Protein AF-A0AAW0BUX7-F1 (afdb_monomer_lite)

Radius of gyration: 17.52 Å; chains: 1; bounding box: 44×31×50 Å

pLDDT: mean 74.39, std 17.59, range [31.62, 94.69]

Secondary structure (DSSP, 8-state):
--------SGGGGGHHHHHHTT----STT--EEEEEEEEE---SEEEESS--TT--SPPTT-SEEEEPSSSS-SS-EEEE--GGGEEEEEEEEEE-----S---HHHHHHHHHS-PPPP-

Foldseek 3Di:
DDAADADDDPVCVVVVVVQCVPDDDPDPPPQKDKDWYWHFDQDAEDEDADDDPPDQAGDPPGQKYWHDDDHHDPDIGIGGNDPVRTGTDDMDMDGPDPDPDDDDVVNVVCCVVDVDPDDD

Structure (mmCIF, N/CA/C/O backbone):
data_AF-A0AAW0BUX7-F1
#
_entry.id   AF-A0AAW0BUX7-F1
#
loop_
_atom_site.group_PDB
_atom_site.id
_atom_site.type_symbol
_atom_site.label_atom_id
_atom_site.label_alt_id
_atom_site.label_comp_id
_atom_site.label_asym_id
_atom_site.label_entity_id
_atom_site.label_seq_id
_atom_site.pdbx_PDB_ins_code
_atom_site.Cartn_x
_atom_site.Cartn_y
_atom_site.Cartn_z
_atom_site.occupancy
_atom_site.B_iso_or_equiv
_atom_site.auth_seq_id
_atom_site.auth_comp_id
_atom_site.auth_asym_id
_atom_site.auth_atom_id
_atom_site.pdbx_PDB_model_num
ATOM 1 N N . MET A 1 1 ? 0.597 8.055 0.375 1.00 31.62 1 MET A N 1
ATOM 2 C CA . MET A 1 1 ? -0.251 6.862 0.216 1.00 31.62 1 MET A CA 1
ATOM 3 C C . MET A 1 1 ? 0.665 5.759 -0.274 1.00 31.62 1 MET A C 1
ATOM 5 O O . MET A 1 1 ? 1.240 5.906 -1.343 1.00 31.62 1 MET A O 1
ATOM 9 N N . LEU A 1 2 ? 0.975 4.794 0.589 1.00 35.91 2 LEU A N 1
ATOM 10 C CA . LEU A 1 2 ? 1.867 3.678 0.274 1.00 35.91 2 LEU A CA 1
ATOM 11 C C . LEU A 1 2 ? 0.983 2.539 -0.228 1.00 35.91 2 LEU A C 1
ATOM 13 O O . LEU A 1 2 ? 0.124 2.080 0.520 1.00 35.91 2 LEU A O 1
ATOM 17 N N . PHE A 1 3 ? 1.176 2.131 -1.482 1.00 38.94 3 PHE A N 1
ATOM 18 C CA . PHE A 1 3 ? 0.561 0.921 -2.018 1.00 38.94 3 PHE A CA 1
ATOM 19 C C . PHE A 1 3 ? 1.215 -0.290 -1.376 1.00 38.94 3 PHE A C 1
ATOM 21 O O . PHE A 1 3 ? 2.438 -0.448 -1.351 1.00 38.94 3 PHE A O 1
ATOM 28 N N . VAL A 1 4 ? 0.368 -1.101 -0.775 1.00 43.00 4 VAL A N 1
ATOM 29 C CA . VAL A 1 4 ? 0.726 -2.167 0.138 1.00 43.00 4 VAL A CA 1
ATOM 30 C C . VAL A 1 4 ? -0.129 -3.338 -0.341 1.00 43.00 4 VAL A C 1
ATOM 32 O O . VAL A 1 4 ? -1.236 -3.554 0.134 1.00 43.00 4 VAL A O 1
ATOM 35 N N . THR A 1 5 ? 0.338 -3.998 -1.405 1.00 47.00 5 THR A N 1
ATOM 36 C CA . THR A 1 5 ? -0.313 -5.185 -1.971 1.00 47.00 5 THR A CA 1
ATOM 37 C C . THR A 1 5 ? 0.062 -6.407 -1.140 1.00 47.00 5 THR A C 1
ATOM 39 O O . THR A 1 5 ? 1.206 -6.541 -0.720 1.00 47.00 5 THR A O 1
ATOM 42 N N . GLU A 1 6 ? -0.897 -7.282 -0.860 1.00 41.06 6 GLU A N 1
ATOM 43 C CA . GLU A 1 6 ? -0.678 -8.565 -0.194 1.00 41.06 6 GLU A CA 1
ATOM 44 C C . GLU A 1 6 ? -0.665 -9.637 -1.292 1.00 41.06 6 GLU A C 1
ATOM 46 O O . GLU A 1 6 ? -1.660 -9.814 -1.976 1.00 41.06 6 GLU A O 1
ATOM 51 N N . LEU A 1 7 ? 0.478 -10.286 -1.541 1.00 42.12 7 LEU A N 1
ATOM 52 C CA . LEU A 1 7 ? 0.586 -11.318 -2.582 1.00 42.12 7 LEU A CA 1
ATOM 53 C C . LEU A 1 7 ? 0.158 -12.678 -2.018 1.00 42.12 7 LEU A C 1
ATOM 55 O O . LEU A 1 7 ? 0.980 -13.355 -1.394 1.00 42.12 7 LEU A O 1
ATOM 59 N N . GLU A 1 8 ? -1.083 -13.095 -2.273 1.00 42.50 8 GLU A N 1
ATOM 60 C CA . GLU A 1 8 ? -1.552 -14.453 -1.952 1.00 42.50 8 GLU A CA 1
ATOM 61 C C . GLU A 1 8 ? -2.048 -15.253 -3.175 1.00 42.50 8 GLU A C 1
ATOM 63 O O . GLU A 1 8 ? -2.059 -16.485 -3.102 1.00 42.50 8 GLU A O 1
ATOM 68 N N . SER A 1 9 ? -2.397 -14.652 -4.330 1.00 35.53 9 SER A N 1
ATOM 69 C CA . SER A 1 9 ? -2.802 -15.453 -5.507 1.00 35.53 9 SER A CA 1
ATOM 70 C C . SER A 1 9 ? -2.811 -14.718 -6.863 1.00 35.53 9 SER A C 1
ATOM 72 O O . SER A 1 9 ? -2.558 -13.528 -6.969 1.00 35.53 9 SER A O 1
ATOM 74 N N . VAL A 1 10 ? -3.161 -15.443 -7.937 1.00 36.00 10 VAL A N 1
ATOM 75 C CA . VAL A 1 10 ? -3.254 -14.983 -9.345 1.00 36.00 10 VAL A CA 1
ATOM 76 C C . VAL A 1 10 ? -4.169 -13.752 -9.547 1.00 36.00 10 VAL A C 1
ATOM 78 O O . VAL A 1 10 ? -4.088 -13.097 -10.583 1.00 36.00 10 VAL A O 1
ATOM 81 N N . ALA A 1 11 ? -4.998 -13.395 -8.560 1.00 40.19 11 ALA A N 1
ATOM 82 C CA . ALA A 1 11 ? -5.781 -12.156 -8.545 1.00 40.19 11 ALA A CA 1
ATOM 83 C C . ALA A 1 11 ? -4.917 -10.872 -8.458 1.00 40.19 11 ALA A C 1
ATOM 85 O O . ALA A 1 11 ? -5.349 -9.815 -8.912 1.00 40.19 11 ALA A O 1
ATOM 86 N N . ASP A 1 12 ? -3.675 -10.966 -7.970 1.00 51.72 12 ASP A N 1
ATOM 87 C CA . ASP A 1 12 ? -2.796 -9.816 -7.699 1.00 51.72 12 ASP A CA 1
ATOM 88 C C . ASP A 1 12 ? -2.162 -9.187 -8.953 1.00 51.72 12 ASP A C 1
ATOM 90 O O . ASP A 1 12 ? -1.554 -8.118 -8.890 1.00 51.72 12 ASP A O 1
ATOM 94 N N . MET A 1 13 ? -2.319 -9.810 -10.127 1.00 49.25 13 MET A N 1
ATOM 95 C CA . MET A 1 13 ? -1.822 -9.241 -11.386 1.00 49.25 13 MET A CA 1
ATOM 96 C C . MET A 1 13 ? -2.637 -8.009 -11.832 1.00 49.25 13 MET A C 1
ATOM 98 O O . MET A 1 13 ? -2.126 -7.176 -12.579 1.00 49.25 13 MET A O 1
ATOM 102 N N . GLN A 1 14 ? -3.870 -7.858 -11.330 1.00 56.34 14 GLN A N 1
ATOM 103 C CA . GLN A 1 14 ? -4.733 -6.693 -11.568 1.00 56.34 14 GLN A CA 1
ATOM 104 C C . GLN A 1 14 ? -4.264 -5.439 -10.799 1.00 56.34 14 GLN A C 1
ATOM 106 O O . GLN A 1 14 ? -4.500 -4.324 -11.253 1.00 56.34 14 GLN A O 1
ATOM 111 N N . ALA A 1 15 ? -3.537 -5.604 -9.686 1.00 64.81 15 ALA A N 1
ATOM 112 C CA . ALA A 1 15 ? -3.128 -4.494 -8.818 1.00 64.81 15 ALA A CA 1
ATOM 113 C C . ALA A 1 15 ? -1.983 -3.641 -9.397 1.00 64.81 15 ALA A C 1
ATOM 115 O O . ALA A 1 15 ? -1.774 -2.505 -8.975 1.00 64.81 15 ALA A O 1
ATOM 116 N N . ILE A 1 16 ? -1.216 -4.171 -10.359 1.00 70.94 16 ILE A N 1
ATOM 117 C CA . ILE A 1 16 ? -0.088 -3.444 -10.963 1.00 70.94 16 ILE A CA 1
ATOM 118 C C . ILE A 1 16 ? -0.579 -2.265 -11.824 1.00 70.94 16 ILE A C 1
ATOM 120 O O . ILE A 1 16 ? -0.080 -1.166 -11.601 1.00 70.94 16 ILE A O 1
ATOM 124 N N . PRO A 1 17 ? -1.553 -2.428 -12.745 1.00 74.94 17 PRO A N 1
ATOM 125 C CA . PRO A 1 17 ? -2.189 -1.299 -13.433 1.00 74.94 17 PRO A CA 1
ATOM 126 C C . PRO A 1 17 ? -2.768 -0.238 -12.488 1.00 74.94 17 PRO A C 1
ATOM 128 O O . PRO A 1 17 ? -2.611 0.951 -12.736 1.00 74.94 17 PRO A O 1
ATOM 131 N N . GLU A 1 18 ? -3.392 -0.656 -11.384 1.00 77.81 18 GLU A N 1
ATOM 132 C CA . GLU A 1 18 ? -3.972 0.266 -10.396 1.00 77.81 18 GLU A CA 1
ATOM 133 C C . GLU A 1 18 ? -2.880 1.070 -9.676 1.00 77.81 18 GLU A C 1
ATOM 135 O O . GLU A 1 18 ? -2.989 2.283 -9.529 1.00 77.81 18 GLU A O 1
ATOM 140 N N . ALA A 1 19 ? -1.782 0.421 -9.275 1.00 76.69 19 ALA A N 1
ATOM 141 C CA . ALA A 1 19 ? -0.628 1.097 -8.683 1.00 76.69 19 ALA A CA 1
ATOM 142 C C . ALA A 1 19 ? 0.116 1.997 -9.692 1.00 76.69 19 ALA A C 1
ATOM 144 O O . ALA A 1 19 ? 0.714 3.005 -9.306 1.00 76.69 19 ALA A O 1
ATOM 145 N N . ASP A 1 20 ? 0.086 1.643 -10.977 1.00 79.19 20 ASP A N 1
ATOM 146 C CA . ASP A 1 20 ? 0.708 2.387 -12.073 1.00 79.19 20 ASP A CA 1
ATOM 147 C C . ASP A 1 20 ? -0.001 3.721 -12.360 1.00 79.19 20 ASP A C 1
ATOM 149 O O . ASP A 1 20 ? 0.673 4.685 -12.722 1.00 79.19 20 ASP A O 1
ATOM 153 N N . ASP A 1 21 ? -1.308 3.844 -12.086 1.00 80.12 21 ASP A N 1
ATOM 154 C CA . ASP A 1 21 ? -2.042 5.122 -12.175 1.00 80.12 21 ASP A CA 1
ATOM 155 C C . ASP A 1 21 ? -1.454 6.211 -11.249 1.00 80.12 21 ASP A C 1
ATOM 157 O O . ASP A 1 21 ? -1.607 7.409 -11.504 1.00 80.12 21 ASP A O 1
ATOM 161 N N . TYR A 1 22 ? -0.724 5.817 -10.198 1.00 74.25 22 TYR A N 1
ATOM 162 C CA . TYR A 1 22 ? -0.032 6.737 -9.284 1.00 74.25 22 TYR A CA 1
ATOM 163 C C . TYR A 1 22 ? 1.361 7.156 -9.774 1.00 74.25 22 TYR A C 1
ATOM 165 O O . TYR A 1 22 ? 2.031 7.972 -9.129 1.00 74.25 22 TYR A O 1
ATOM 173 N N . PHE A 1 23 ? 1.832 6.620 -10.901 1.00 79.19 23 PHE A N 1
ATOM 174 C CA . PHE A 1 23 ? 3.116 6.992 -11.473 1.00 79.19 23 PHE A CA 1
ATOM 175 C C . PHE A 1 23 ? 3.061 8.400 -12.085 1.00 79.19 23 PHE A C 1
ATOM 177 O O . PHE A 1 23 ? 2.341 8.681 -13.043 1.00 79.19 23 PHE A O 1
ATOM 184 N N . HIS A 1 24 ? 3.910 9.296 -11.583 1.00 73.50 24 HIS A N 1
ATOM 185 C CA . HIS A 1 24 ? 4.102 10.629 -12.151 1.00 73.50 24 HIS A CA 1
ATOM 186 C C . HIS A 1 24 ? 5.563 10.838 -12.558 1.00 73.50 24 HIS A C 1
ATOM 188 O O . HIS A 1 24 ? 6.460 10.925 -11.717 1.00 73.50 24 HIS A O 1
ATOM 194 N N . SER A 1 25 ? 5.823 10.965 -13.864 1.00 66.69 25 SER A N 1
ATOM 195 C CA . SER A 1 25 ? 7.162 11.287 -14.360 1.00 66.69 25 SER A CA 1
ATOM 196 C C . SER A 1 25 ? 7.412 12.799 -14.309 1.00 66.69 25 SER A C 1
ATOM 198 O O . SER A 1 25 ? 6.951 13.543 -15.175 1.00 66.69 25 SER A O 1
ATOM 200 N N . ASN A 1 26 ? 8.208 13.268 -13.347 1.00 61.28 26 ASN A N 1
ATOM 201 C CA . ASN A 1 26 ? 8.642 14.675 -13.311 1.00 61.28 26 ASN A CA 1
ATOM 202 C C . ASN A 1 26 ? 9.713 15.006 -14.371 1.00 61.28 26 ASN A C 1
ATOM 204 O O . ASN A 1 26 ? 9.986 16.174 -14.642 1.00 61.28 26 ASN A O 1
ATOM 208 N N . ALA A 1 27 ? 10.316 13.990 -14.995 1.00 60.03 27 ALA A N 1
ATOM 209 C CA . ALA A 1 27 ? 11.295 14.143 -16.064 1.00 60.03 27 ALA A CA 1
ATOM 210 C C . ALA A 1 27 ? 10.653 13.808 -17.416 1.00 60.03 27 ALA A C 1
ATOM 212 O O . ALA A 1 27 ? 10.220 12.676 -17.641 1.00 60.03 27 ALA A O 1
ATOM 213 N N . ARG A 1 28 ? 10.620 14.784 -18.334 1.00 52.16 28 ARG A N 1
ATOM 214 C CA . ARG A 1 28 ? 10.190 14.578 -19.725 1.00 52.16 28 ARG A CA 1
ATOM 215 C C . ARG A 1 28 ? 11.022 13.448 -20.353 1.00 52.16 28 ARG A C 1
ATOM 217 O O . ARG A 1 28 ? 12.184 13.662 -20.679 1.00 52.16 28 ARG A O 1
ATOM 224 N N . GLY A 1 29 ? 10.428 12.264 -20.522 1.00 58.25 29 GLY A N 1
ATOM 225 C CA . GLY A 1 29 ? 11.014 11.156 -21.286 1.00 58.25 29 GLY A CA 1
ATOM 226 C C . GLY A 1 29 ? 11.496 9.930 -20.502 1.00 58.25 29 GLY A C 1
ATOM 227 O O . GLY A 1 29 ? 12.080 9.043 -21.125 1.00 58.25 29 GLY A O 1
ATOM 228 N N . SER A 1 30 ? 11.259 9.821 -19.187 1.00 63.59 30 SER A N 1
ATOM 229 C CA . SER A 1 30 ? 11.509 8.546 -18.491 1.00 63.59 30 SER A CA 1
ATOM 230 C C . SER A 1 30 ? 10.487 7.499 -18.936 1.00 63.59 30 SER A C 1
ATOM 232 O O . SER A 1 30 ? 9.319 7.586 -18.578 1.00 63.59 30 SER A O 1
ATOM 234 N N . LYS A 1 31 ? 10.935 6.513 -19.720 1.00 72.62 31 LYS A N 1
ATOM 235 C CA . LYS A 1 31 ? 10.122 5.360 -20.155 1.00 72.62 31 LYS A CA 1
ATOM 236 C C . LYS A 1 31 ? 10.138 4.201 -19.157 1.00 72.62 31 LYS A C 1
ATOM 238 O O . LYS A 1 31 ? 9.496 3.190 -19.405 1.00 72.62 31 LYS A O 1
ATOM 243 N N . CYS A 1 32 ? 10.927 4.324 -18.091 1.00 77.06 32 CYS A N 1
ATOM 244 C CA . CYS A 1 32 ? 11.053 3.316 -17.049 1.00 77.06 32 CYS A CA 1
ATOM 245 C C . CYS A 1 32 ? 10.087 3.650 -15.917 1.00 77.06 32 CYS A C 1
ATOM 247 O O . CYS A 1 32 ? 10.167 4.737 -15.335 1.00 77.06 32 CYS A O 1
ATOM 249 N N . ARG A 1 33 ? 9.187 2.710 -15.645 1.00 82.00 33 ARG A N 1
ATOM 250 C CA . ARG A 1 33 ? 8.238 2.715 -14.540 1.00 82.00 33 ARG A CA 1
ATOM 251 C C . ARG A 1 33 ? 8.685 1.681 -13.520 1.00 82.00 33 ARG A C 1
ATOM 253 O O . ARG A 1 33 ? 9.310 0.678 -13.870 1.00 82.00 33 ARG A O 1
ATOM 260 N N . THR A 1 34 ? 8.396 1.942 -12.253 1.00 84.25 34 THR A N 1
ATOM 261 C CA . THR A 1 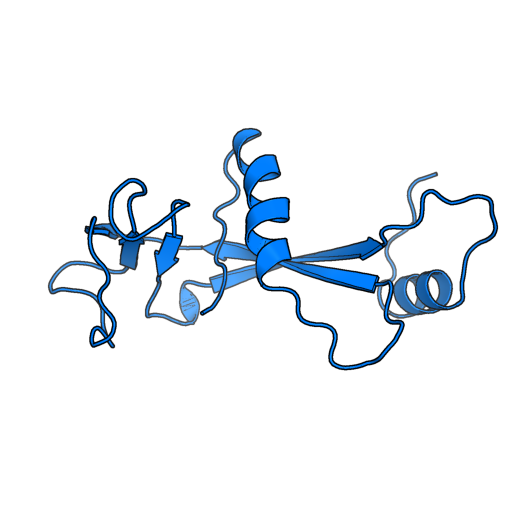34 ? 8.765 1.038 -11.165 1.00 84.25 34 THR A CA 1
ATOM 262 C C . THR A 1 34 ? 7.619 0.881 -10.188 1.00 84.25 34 THR A C 1
ATOM 264 O O . THR A 1 34 ? 7.067 1.886 -9.746 1.00 84.25 34 THR A O 1
ATOM 267 N N . VAL A 1 35 ? 7.332 -0.355 -9.794 1.00 86.81 35 VAL A N 1
ATOM 268 C CA . VAL A 1 35 ? 6.335 -0.694 -8.776 1.00 86.81 35 VAL A CA 1
ATOM 269 C C . VAL A 1 35 ? 7.025 -1.450 -7.644 1.00 86.81 35 VAL A C 1
ATOM 271 O O . VAL A 1 35 ? 7.784 -2.394 -7.879 1.00 86.81 35 VAL A O 1
ATOM 274 N N . LEU A 1 36 ? 6.783 -1.011 -6.407 1.00 86.38 36 LEU A N 1
ATOM 275 C CA . LEU A 1 36 ? 7.267 -1.673 -5.199 1.00 86.38 36 LEU A CA 1
ATOM 276 C C . LEU A 1 36 ? 6.191 -2.630 -4.688 1.00 86.38 36 LEU A C 1
ATOM 278 O O . LEU A 1 36 ? 5.093 -2.204 -4.344 1.00 86.38 36 LEU A O 1
ATOM 282 N N . VAL A 1 37 ? 6.536 -3.909 -4.606 1.00 87.69 37 VAL A N 1
ATOM 283 C CA . VAL A 1 37 ? 5.658 -4.962 -4.106 1.00 87.69 37 VAL A CA 1
ATOM 284 C C . VAL A 1 37 ? 6.113 -5.364 -2.712 1.00 87.69 37 VAL A C 1
ATOM 286 O O . VAL A 1 37 ? 7.281 -5.706 -2.487 1.00 87.69 37 VAL A O 1
ATOM 289 N N . ASN A 1 38 ? 5.180 -5.330 -1.770 1.00 88.56 38 ASN A N 1
ATOM 290 C CA . ASN A 1 38 ? 5.431 -5.600 -0.363 1.00 88.56 38 ASN A CA 1
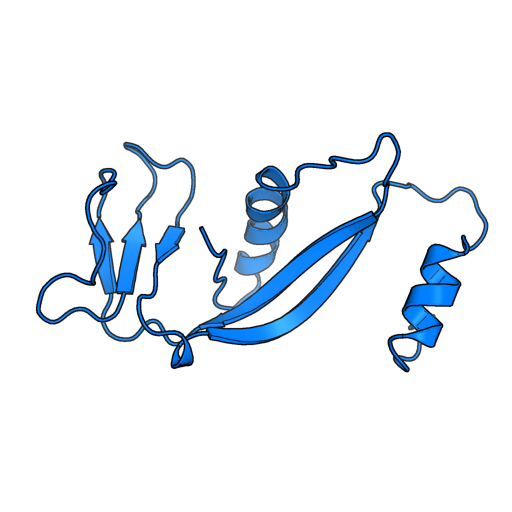ATOM 291 C C . ASN A 1 38 ? 4.714 -6.890 0.058 1.00 88.56 38 ASN A C 1
ATOM 293 O O . ASN A 1 38 ? 3.802 -7.356 -0.606 1.00 88.56 38 ASN A O 1
ATOM 297 N N . ARG A 1 39 ? 5.145 -7.498 1.159 1.00 90.00 39 ARG A N 1
ATOM 298 C CA . ARG A 1 39 ? 4.329 -8.404 1.968 1.00 90.00 39 ARG A CA 1
ATOM 299 C C . ARG A 1 39 ? 3.862 -7.628 3.179 1.00 90.00 39 ARG A C 1
ATOM 301 O O . ARG A 1 39 ? 4.646 -6.894 3.783 1.00 90.00 39 ARG A O 1
ATOM 308 N N . VAL A 1 40 ? 2.597 -7.779 3.524 1.00 90.12 40 VAL A N 1
ATOM 309 C CA . VAL A 1 40 ? 1.929 -6.833 4.408 1.00 90.12 40 VAL A CA 1
ATOM 310 C C . VAL A 1 40 ? 1.248 -7.599 5.511 1.00 90.12 40 VAL A C 1
ATOM 312 O O . VAL A 1 40 ? 0.433 -8.469 5.248 1.00 90.12 40 VAL A O 1
ATOM 315 N N . VAL A 1 41 ? 1.556 -7.259 6.756 1.00 93.31 41 VAL A N 1
ATOM 316 C CA . VAL A 1 41 ? 0.843 -7.815 7.905 1.00 93.31 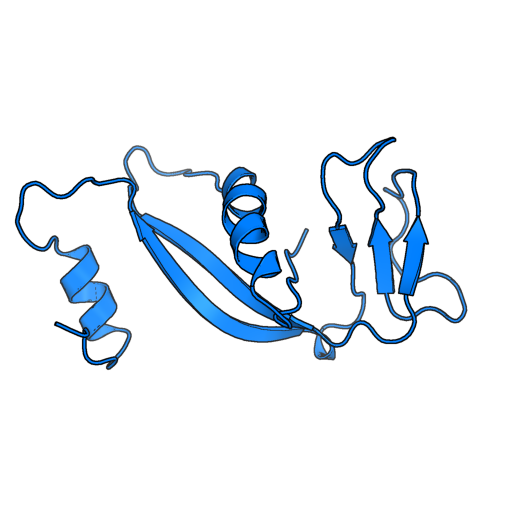41 VAL A CA 1
ATOM 317 C C . VAL A 1 41 ? -0.390 -6.957 8.178 1.00 93.31 41 VAL A C 1
ATOM 319 O O . VAL A 1 41 ? -0.309 -5.931 8.849 1.00 93.31 41 VAL A O 1
ATOM 322 N N . VAL A 1 42 ? -1.542 -7.367 7.649 1.00 91.75 42 VAL A N 1
ATOM 323 C CA . VAL A 1 42 ? -2.799 -6.603 7.757 1.00 91.75 42 VAL A CA 1
ATOM 324 C C . VAL A 1 42 ? -3.401 -6.665 9.170 1.00 91.75 42 VAL A C 1
ATOM 326 O O . VAL A 1 42 ? -3.985 -5.690 9.649 1.00 91.75 42 VAL A O 1
ATOM 329 N N . GLY A 1 43 ? -3.238 -7.782 9.881 1.00 92.75 43 GLY A N 1
ATOM 330 C CA . GLY A 1 43 ? -3.746 -7.948 11.245 1.00 92.75 43 GLY A CA 1
ATOM 331 C C . GLY A 1 43 ? -5.278 -7.991 11.309 1.00 92.75 43 GLY A C 1
ATOM 332 O O . GLY A 1 43 ? -5.899 -8.810 10.643 1.00 92.75 43 GLY A O 1
ATOM 333 N N . ASN A 1 44 ? -5.886 -7.133 12.139 1.00 94.62 44 ASN A N 1
ATOM 334 C CA . ASN A 1 44 ? -7.350 -7.013 12.254 1.00 94.62 44 ASN A CA 1
ATOM 335 C C . ASN A 1 44 ? -7.832 -5.782 11.464 1.00 94.62 44 ASN A C 1
ATOM 337 O O . ASN A 1 44 ? -7.666 -4.665 11.972 1.00 94.62 44 ASN A O 1
ATOM 341 N N . PRO A 1 45 ? -8.371 -5.946 10.243 1.00 93.38 45 PRO A N 1
ATOM 342 C CA . PRO A 1 45 ? -8.764 -4.819 9.413 1.00 93.38 45 PRO A CA 1
ATOM 343 C C . PRO A 1 45 ? -10.143 -4.268 9.777 1.00 93.38 45 PRO A C 1
ATOM 345 O O . PRO A 1 45 ? -11.118 -4.998 9.954 1.00 93.38 45 PRO A O 1
ATOM 348 N N . CYS A 1 46 ? -10.250 -2.945 9.777 1.00 93.88 46 CYS A N 1
ATOM 349 C CA . CYS A 1 46 ? -11.517 -2.228 9.809 1.00 93.88 46 CYS A CA 1
ATOM 350 C C . CYS A 1 46 ? -11.940 -1.864 8.378 1.00 93.88 46 CYS A C 1
ATOM 352 O O . CYS A 1 46 ? -11.280 -1.057 7.723 1.00 93.88 46 CYS A O 1
ATOM 354 N N . ARG A 1 47 ? -13.055 -2.412 7.886 1.00 92.38 47 ARG A N 1
ATOM 355 C CA . ARG A 1 47 ? -13.554 -2.093 6.537 1.00 92.38 47 ARG A CA 1
ATOM 356 C C . ARG A 1 47 ? -14.294 -0.757 6.517 1.00 92.38 47 ARG A C 1
ATOM 358 O O . ARG A 1 47 ? -15.074 -0.460 7.422 1.00 92.38 47 ARG A O 1
ATOM 365 N N . ARG A 1 48 ? -14.075 0.041 5.474 1.00 89.31 48 ARG A N 1
ATOM 366 C CA . ARG A 1 48 ? -14.723 1.340 5.268 1.00 89.31 48 ARG A CA 1
ATOM 367 C C . ARG A 1 48 ? -15.144 1.513 3.817 1.00 89.31 48 ARG A C 1
ATOM 369 O O . ARG A 1 48 ? -14.392 1.181 2.918 1.00 89.31 48 ARG A O 1
ATOM 376 N N . HIS A 1 49 ? -16.322 2.093 3.607 1.00 87.44 49 HIS A N 1
ATOM 377 C CA . HIS A 1 49 ? -16.831 2.420 2.269 1.00 87.44 49 HIS A CA 1
ATOM 378 C C . HIS A 1 49 ? -16.590 3.886 1.878 1.00 87.44 49 HIS A C 1
ATOM 380 O O . HIS A 1 49 ? -16.580 4.215 0.700 1.00 87.44 49 HIS A O 1
ATOM 386 N N . PHE A 1 50 ? -16.395 4.764 2.866 1.00 85.88 50 PHE A N 1
ATOM 387 C CA . PHE A 1 50 ? -16.255 6.205 2.657 1.00 85.88 50 PHE A CA 1
ATOM 388 C C . PHE A 1 50 ? -14.887 6.708 3.086 1.00 85.88 50 PHE A C 1
ATOM 390 O O . PHE A 1 50 ? -14.329 6.241 4.096 1.00 85.88 50 PHE A O 1
ATOM 397 N N . ASN A 1 51 ? -14.422 7.727 2.368 1.00 81.31 51 ASN A N 1
ATOM 398 C CA . ASN A 1 51 ? -13.134 8.356 2.586 1.00 81.31 51 ASN A CA 1
ATOM 399 C C . ASN A 1 51 ? -12.974 8.882 4.016 1.00 81.31 51 ASN A C 1
ATOM 401 O O . ASN A 1 51 ? -13.907 9.318 4.695 1.00 81.31 51 ASN A O 1
ATOM 405 N N . ALA A 1 52 ? -11.737 8.799 4.491 1.00 80.88 52 ALA A N 1
ATOM 406 C CA . ALA A 1 52 ? -11.366 8.998 5.883 1.00 80.88 52 ALA A CA 1
ATOM 407 C C . ALA A 1 52 ? -10.168 9.940 5.995 1.00 80.88 52 ALA A C 1
ATOM 409 O O . ALA A 1 52 ? -9.173 9.611 6.632 1.00 80.88 52 ALA A O 1
ATOM 410 N N . THR A 1 53 ? -10.235 11.102 5.349 1.00 84.19 53 THR A N 1
ATOM 411 C CA . THR A 1 53 ? -9.070 11.986 5.158 1.00 84.19 53 THR A CA 1
ATOM 412 C C . THR A 1 53 ? -8.449 12.507 6.459 1.00 84.19 53 THR A C 1
ATOM 414 O O . THR A 1 53 ? -7.298 12.931 6.460 1.00 84.19 53 THR A O 1
ATOM 417 N N . THR A 1 54 ? -9.179 12.454 7.576 1.00 86.69 54 THR A N 1
ATOM 418 C CA . THR A 1 54 ? -8.712 12.868 8.908 1.00 86.69 54 THR A CA 1
ATOM 419 C C . THR A 1 54 ? -8.161 11.720 9.758 1.00 86.69 54 THR A C 1
ATOM 421 O O . THR A 1 54 ? -7.722 11.950 10.885 1.00 86.69 54 THR A O 1
ATOM 424 N N . LEU A 1 55 ? -8.190 10.481 9.259 1.00 86.12 55 LEU A N 1
ATOM 425 C CA . LEU A 1 55 ? -7.810 9.296 10.020 1.00 86.12 55 LEU A CA 1
ATOM 426 C C . LEU A 1 55 ? -6.289 9.088 9.989 1.00 86.12 55 LEU A C 1
ATOM 428 O O . LEU A 1 55 ? -5.732 8.598 9.011 1.00 86.12 55 LEU A O 1
ATOM 432 N N . THR A 1 56 ? -5.620 9.432 11.086 1.00 87.88 56 THR A N 1
ATOM 433 C CA . THR A 1 56 ? -4.155 9.332 11.229 1.00 87.88 56 THR A CA 1
ATOM 434 C C . THR A 1 56 ? -3.683 8.091 11.990 1.00 87.88 56 THR A C 1
ATOM 436 O O . THR A 1 56 ? -2.483 7.850 12.080 1.00 87.88 56 THR A O 1
ATOM 439 N N . GLN A 1 57 ? -4.611 7.303 12.531 1.00 89.19 57 GLN A N 1
ATOM 440 C CA . GLN A 1 57 ? -4.355 6.090 13.310 1.00 89.19 57 GLN A CA 1
ATOM 441 C C . GLN A 1 57 ? -5.480 5.072 13.061 1.00 89.19 57 GLN A C 1
ATOM 443 O O . GLN A 1 57 ? -6.575 5.487 12.660 1.00 89.19 57 GLN A O 1
ATOM 448 N N . PRO A 1 58 ? -5.267 3.766 13.301 1.00 89.38 58 PRO A N 1
ATOM 449 C CA . PRO A 1 58 ? -6.317 2.789 13.078 1.00 89.38 58 PRO A CA 1
ATOM 450 C C . PRO A 1 58 ? -7.454 2.991 14.095 1.00 89.38 58 PRO A C 1
ATOM 452 O O . PRO A 1 58 ? -7.216 3.464 15.213 1.00 89.38 58 PRO A O 1
ATOM 455 N N . PRO A 1 59 ? -8.703 2.639 13.744 1.00 91.81 59 PRO A N 1
ATOM 456 C CA . PRO A 1 59 ? -9.798 2.636 14.706 1.00 91.81 59 PRO A CA 1
ATOM 457 C C . PRO A 1 59 ? -9.505 1.706 15.901 1.00 91.81 59 PRO A C 1
ATOM 459 O O . PRO A 1 59 ? -8.759 0.735 15.749 1.00 91.81 59 PRO A O 1
ATOM 462 N N . PRO A 1 60 ? -10.102 1.950 17.084 1.00 92.44 60 PRO A N 1
ATOM 463 C CA . PRO A 1 60 ? -9.854 1.131 18.269 1.00 92.44 60 PRO A CA 1
ATOM 464 C C . PRO A 1 60 ? -10.103 -0.361 18.017 1.00 92.44 60 PRO A C 1
ATOM 466 O O . PRO A 1 60 ? -11.173 -0.748 17.553 1.00 92.44 60 PRO A O 1
ATOM 469 N N . GLY A 1 61 ? -9.114 -1.197 18.342 1.00 93.75 61 GLY A N 1
ATOM 470 C CA . GLY A 1 61 ? -9.179 -2.650 18.146 1.00 93.75 61 GLY A CA 1
ATOM 471 C C . GLY A 1 61 ? -8.829 -3.132 16.733 1.00 93.75 61 GLY A C 1
ATOM 472 O O . GLY A 1 61 ? -8.788 -4.342 16.510 1.00 93.75 61 GLY A O 1
ATOM 473 N N . CYS A 1 62 ? -8.539 -2.224 15.802 1.00 94.69 62 CYS A N 1
ATOM 474 C CA . CYS A 1 62 ? -8.054 -2.541 14.463 1.00 94.69 62 CYS A CA 1
ATOM 475 C C . CYS A 1 62 ? -6.557 -2.238 14.325 1.00 94.69 62 CYS A C 1
ATOM 477 O O . CYS A 1 62 ? -6.000 -1.404 15.035 1.00 94.69 62 CYS A O 1
ATOM 479 N N . HIS A 1 63 ? -5.916 -2.926 13.385 1.00 93.38 63 HIS A N 1
ATOM 480 C CA . HIS A 1 63 ? -4.502 -2.748 13.036 1.00 93.38 63 HIS A CA 1
ATOM 481 C C . HIS A 1 63 ? -4.334 -2.067 11.669 1.00 93.38 63 HIS A C 1
ATOM 483 O O . HIS A 1 63 ? -3.322 -1.422 11.401 1.00 93.38 63 HIS A O 1
ATOM 489 N N . SER A 1 64 ? -5.353 -2.176 10.819 1.00 92.81 64 SER A N 1
ATOM 490 C CA . SER A 1 64 ? -5.375 -1.656 9.455 1.00 92.81 64 SER A CA 1
ATOM 491 C C . SER A 1 64 ? -6.786 -1.225 9.061 1.00 92.81 64 SER A C 1
ATOM 493 O O . SER A 1 64 ? -7.766 -1.478 9.774 1.00 92.81 64 SER A O 1
ATOM 495 N N . VAL A 1 65 ? -6.891 -0.546 7.924 1.00 93.50 65 VAL A N 1
ATOM 496 C CA . VAL A 1 65 ? -8.155 -0.144 7.308 1.00 93.50 65 VAL A CA 1
ATOM 497 C C . VAL A 1 65 ? -8.187 -0.657 5.876 1.00 93.50 65 VAL A C 1
ATOM 499 O O . VAL A 1 65 ? -7.220 -0.467 5.145 1.00 93.50 65 VAL A O 1
ATOM 502 N N . ILE A 1 66 ? -9.304 -1.271 5.485 1.00 91.38 66 ILE A N 1
ATOM 503 C CA . ILE A 1 66 ? -9.564 -1.687 4.101 1.00 91.38 66 ILE A CA 1
ATOM 504 C C . ILE A 1 66 ? -10.672 -0.799 3.538 1.00 91.38 66 ILE A C 1
ATOM 506 O O . ILE A 1 66 ? -11.803 -0.811 4.032 1.00 91.38 66 ILE A O 1
ATOM 510 N N . GLY A 1 67 ? -10.336 -0.015 2.525 1.00 89.94 67 GLY A N 1
ATOM 511 C CA . GLY A 1 67 ? -11.259 0.758 1.716 1.00 89.94 67 GLY A CA 1
ATOM 512 C C . GLY A 1 67 ? -11.952 -0.142 0.703 1.00 89.94 67 GLY A C 1
ATOM 513 O O . GLY A 1 67 ? -11.293 -0.761 -0.119 1.00 89.94 67 GLY A O 1
ATOM 514 N N . VAL A 1 68 ? -13.277 -0.235 0.775 1.00 88.88 68 VAL A N 1
ATOM 515 C CA . VAL A 1 68 ? -14.088 -1.089 -0.097 1.00 88.88 68 VAL A CA 1
ATOM 516 C C . VAL A 1 68 ? -14.607 -0.261 -1.277 1.00 88.88 68 VAL A C 1
ATOM 518 O O . VAL A 1 68 ? -15.197 0.800 -1.039 1.00 88.88 68 VAL A O 1
ATOM 521 N N . PRO A 1 69 ? -14.450 -0.735 -2.525 1.00 87.38 69 PRO A N 1
ATOM 522 C CA . PRO A 1 69 ? -14.887 -0.001 -3.707 1.00 87.38 69 PRO A CA 1
ATOM 523 C C . PRO A 1 69 ? -16.414 0.159 -3.775 1.00 87.38 69 PRO A C 1
ATOM 525 O O . PRO A 1 69 ? -17.173 -0.614 -3.184 1.00 87.38 69 PRO A O 1
ATOM 528 N N . GLY A 1 70 ? -16.869 1.159 -4.537 1.00 82.81 70 GLY A N 1
ATOM 529 C CA . GLY A 1 70 ? -18.289 1.357 -4.872 1.00 82.81 70 GLY A CA 1
ATOM 530 C C . GLY A 1 70 ? -18.965 2.585 -4.253 1.00 82.81 70 GLY A C 1
ATOM 531 O O . GLY A 1 70 ? -20.135 2.832 -4.537 1.00 82.81 70 GLY A O 1
ATOM 532 N N . ALA A 1 71 ? -18.249 3.367 -3.446 1.00 82.69 71 ALA A N 1
ATOM 533 C CA . ALA A 1 71 ? -18.684 4.697 -3.017 1.00 82.69 71 ALA A CA 1
ATOM 534 C C . ALA A 1 71 ? -17.633 5.747 -3.397 1.00 82.69 71 ALA A C 1
ATOM 536 O O . ALA A 1 71 ? -17.689 6.277 -4.502 1.00 82.69 71 ALA A O 1
ATOM 537 N N . ASP A 1 72 ? -16.650 5.999 -2.530 1.00 81.25 72 ASP A N 1
ATOM 538 C CA . ASP A 1 72 ? -15.615 7.017 -2.782 1.00 81.25 72 ASP A CA 1
ATOM 539 C C . ASP A 1 72 ? -14.325 6.450 -3.406 1.00 81.25 72 ASP A C 1
ATOM 541 O O . ASP A 1 72 ? -13.404 7.204 -3.720 1.00 81.25 72 ASP A O 1
ATOM 545 N N . LEU A 1 73 ? -14.248 5.124 -3.546 1.00 79.06 73 LEU A N 1
ATOM 546 C CA . LEU A 1 73 ? -13.074 4.386 -4.004 1.00 79.06 73 LEU A CA 1
ATOM 547 C C . LEU A 1 73 ? -13.401 3.587 -5.267 1.00 79.06 73 LEU A C 1
ATOM 549 O O . LEU A 1 73 ? -14.444 2.925 -5.343 1.00 79.06 73 LEU A O 1
ATOM 553 N N . ASN A 1 74 ? -12.485 3.635 -6.235 1.00 81.19 74 ASN A N 1
ATOM 554 C CA . ASN A 1 74 ? -12.569 2.863 -7.479 1.00 81.19 74 ASN A CA 1
ATOM 555 C C . ASN A 1 74 ? -12.020 1.441 -7.314 1.00 81.19 74 ASN A C 1
ATOM 557 O O . ASN A 1 74 ? -12.495 0.523 -7.977 1.00 81.19 74 ASN A O 1
ATOM 561 N N . TYR A 1 75 ? -11.060 1.271 -6.407 1.00 80.25 75 TYR A N 1
ATOM 562 C CA . TYR A 1 75 ? -10.356 0.020 -6.150 1.00 80.25 75 TYR A CA 1
ATOM 563 C C . TYR A 1 75 ? -10.369 -0.294 -4.655 1.00 80.25 75 TYR A C 1
ATOM 565 O O . TYR A 1 75 ? -10.713 0.558 -3.831 1.00 80.25 75 TYR A O 1
ATOM 573 N N . GLU A 1 76 ? -10.037 -1.534 -4.306 1.00 84.88 76 GLU A N 1
ATOM 574 C CA . GLU A 1 76 ? -9.817 -1.884 -2.907 1.00 84.88 76 GLU A CA 1
ATOM 575 C C . GLU A 1 76 ? -8.455 -1.347 -2.458 1.00 84.88 76 GLU A C 1
ATOM 577 O O . GLU A 1 76 ? -7.441 -1.553 -3.119 1.00 84.88 76 GLU A O 1
ATOM 582 N N . GLU A 1 77 ? -8.427 -0.643 -1.329 1.00 85.50 77 GLU A N 1
ATOM 583 C CA . GLU A 1 77 ? -7.208 -0.017 -0.815 1.00 85.50 77 GLU A CA 1
ATOM 584 C C . GLU A 1 77 ? -6.945 -0.449 0.624 1.00 85.50 77 GLU A C 1
ATOM 586 O O . GLU A 1 77 ? -7.841 -0.405 1.465 1.00 85.50 77 GLU A O 1
ATOM 591 N N . THR A 1 78 ? -5.699 -0.796 0.946 1.00 90.00 78 THR A N 1
ATOM 592 C CA . THR A 1 78 ? -5.304 -1.193 2.304 1.00 90.00 78 THR A CA 1
ATOM 593 C C . THR A 1 78 ? -4.356 -0.169 2.911 1.00 90.00 78 THR A C 1
ATOM 595 O O . THR A 1 78 ? -3.307 0.149 2.352 1.00 90.00 78 THR A O 1
ATOM 598 N N . VAL A 1 79 ? -4.706 0.328 4.099 1.00 90.88 79 VAL A N 1
ATOM 599 C CA . VAL A 1 79 ? -3.899 1.271 4.880 1.00 90.88 79 VAL A CA 1
ATOM 600 C C . VAL A 1 79 ? -3.461 0.606 6.178 1.00 90.88 79 VAL A C 1
ATOM 602 O O . VAL A 1 79 ? -4.284 0.225 7.013 1.00 90.88 79 VAL A O 1
ATOM 605 N N . VAL A 1 80 ? -2.148 0.505 6.366 1.00 92.56 80 VAL A N 1
ATOM 606 C CA . VAL A 1 80 ? -1.515 0.074 7.619 1.00 92.56 80 VAL A CA 1
ATOM 607 C C . VAL A 1 80 ? -0.881 1.270 8.324 1.00 92.56 80 VAL A C 1
ATOM 609 O O . VAL A 1 80 ? -0.444 2.222 7.678 1.00 92.56 80 VAL A O 1
ATOM 612 N N . TYR A 1 81 ? -0.833 1.219 9.655 1.00 91.31 81 TYR A N 1
ATOM 613 C CA . TYR A 1 81 ? -0.332 2.319 10.491 1.00 91.31 81 TYR A CA 1
ATOM 614 C C . TYR A 1 81 ? 0.967 1.980 11.238 1.00 91.31 81 TYR A C 1
ATOM 616 O O . TYR A 1 81 ? 1.512 2.836 11.932 1.00 91.31 81 TYR A O 1
ATOM 624 N N . ASP A 1 82 ? 1.472 0.753 11.092 1.00 91.38 82 ASP A N 1
ATOM 625 C CA . ASP A 1 82 ? 2.759 0.311 11.634 1.00 91.38 82 ASP A CA 1
ATOM 626 C C . ASP A 1 82 ? 3.743 0.057 10.487 1.00 91.38 82 ASP A C 1
ATOM 628 O O . ASP A 1 82 ? 3.468 -0.728 9.579 1.00 91.38 82 ASP A O 1
ATOM 632 N N . ASN A 1 83 ? 4.913 0.695 10.538 1.00 91.25 83 ASN A N 1
ATOM 633 C CA . ASN A 1 83 ? 5.970 0.497 9.546 1.00 91.25 83 ASN A CA 1
ATOM 634 C C . ASN A 1 83 ? 6.487 -0.946 9.537 1.00 91.25 83 ASN A C 1
ATOM 636 O O . ASN A 1 83 ? 6.864 -1.447 8.481 1.00 91.25 83 ASN A O 1
ATOM 640 N N . ASN A 1 84 ? 6.472 -1.628 10.686 1.00 93.06 84 ASN A N 1
ATOM 641 C CA . ASN A 1 84 ? 6.900 -3.023 10.781 1.00 93.06 84 ASN A CA 1
ATOM 642 C C . ASN A 1 84 ? 5.912 -3.987 10.111 1.00 93.06 84 ASN A C 1
ATOM 644 O O . ASN A 1 84 ? 6.240 -5.152 9.917 1.00 93.06 84 ASN A O 1
ATOM 648 N N . ALA A 1 85 ? 4.711 -3.528 9.744 1.00 92.12 85 ALA A N 1
ATOM 649 C CA . ALA A 1 85 ? 3.781 -4.331 8.961 1.00 92.12 85 ALA A CA 1
ATOM 650 C C . ALA A 1 85 ? 4.208 -4.449 7.487 1.00 92.12 85 ALA A C 1
ATOM 652 O O . ALA A 1 85 ? 3.761 -5.370 6.805 1.00 92.12 85 ALA A O 1
ATOM 653 N N . ILE A 1 86 ? 5.066 -3.547 6.993 1.00 92.50 86 ILE A N 1
ATOM 654 C CA . ILE A 1 86 ? 5.467 -3.463 5.585 1.00 92.50 86 ILE A CA 1
ATOM 655 C C . ILE A 1 86 ? 6.812 -4.168 5.393 1.00 92.50 86 ILE A C 1
ATOM 657 O O . ILE A 1 86 ? 7.851 -3.690 5.843 1.00 92.50 86 ILE A O 1
ATOM 661 N N . HIS A 1 87 ? 6.802 -5.280 4.663 1.00 90.25 87 HIS A N 1
ATOM 662 C CA . HIS A 1 87 ? 7.997 -6.056 4.343 1.00 90.25 87 HIS A CA 1
ATOM 663 C C . HIS A 1 87 ? 8.255 -6.026 2.830 1.00 90.25 87 HIS A C 1
ATOM 665 O O . HIS A 1 87 ? 7.621 -6.786 2.097 1.00 90.25 87 HIS A O 1
ATOM 671 N N . PRO A 1 88 ? 9.169 -5.179 2.323 1.00 90.25 88 PRO A N 1
ATOM 672 C CA . PRO A 1 88 ? 9.482 -5.128 0.897 1.00 90.25 88 PRO A CA 1
ATOM 673 C C . PRO A 1 88 ? 9.917 -6.493 0.362 1.00 90.25 88 PRO A C 1
ATOM 675 O O . PRO A 1 88 ? 10.811 -7.126 0.923 1.00 90.25 88 PRO A O 1
ATOM 678 N N . ALA A 1 89 ? 9.285 -6.943 -0.721 1.00 87.88 89 ALA A N 1
ATOM 679 C CA . ALA A 1 89 ? 9.567 -8.240 -1.329 1.00 87.88 89 ALA A CA 1
ATOM 680 C C . ALA A 1 89 ? 10.248 -8.081 -2.690 1.00 87.88 89 ALA A C 1
ATOM 682 O O . ALA A 1 89 ? 11.288 -8.692 -2.932 1.00 87.88 89 ALA A O 1
ATOM 683 N N . PHE A 1 90 ? 9.695 -7.231 -3.561 1.00 85.25 90 PHE A N 1
ATOM 684 C CA . PHE A 1 90 ? 10.201 -7.043 -4.918 1.00 85.25 90 PHE A CA 1
ATOM 685 C C . PHE A 1 90 ? 10.114 -5.585 -5.359 1.00 85.25 90 PHE A C 1
ATOM 687 O O . PHE A 1 90 ? 9.177 -4.870 -5.012 1.00 85.25 90 PHE A O 1
ATOM 694 N N . LEU A 1 91 ? 11.071 -5.171 -6.186 1.00 86.44 91 LEU A N 1
ATOM 695 C CA . LEU A 1 91 ? 10.997 -3.946 -6.972 1.00 86.44 91 LEU A CA 1
ATOM 696 C C . LEU A 1 91 ? 10.918 -4.350 -8.443 1.00 86.44 91 LEU A C 1
ATOM 698 O O . LEU A 1 91 ? 11.869 -4.918 -8.979 1.00 86.44 91 LEU A O 1
ATOM 702 N N . ILE A 1 92 ? 9.786 -4.077 -9.081 1.00 84.81 92 ILE A N 1
ATOM 703 C CA . ILE A 1 92 ? 9.556 -4.404 -10.486 1.00 84.81 92 ILE A CA 1
ATOM 704 C C . ILE A 1 92 ? 9.817 -3.144 -11.300 1.00 84.81 92 ILE A C 1
ATOM 706 O O . ILE A 1 92 ? 9.186 -2.122 -11.053 1.00 84.81 92 ILE A O 1
ATOM 710 N N . ALA A 1 93 ? 10.733 -3.215 -12.263 1.00 85.25 93 ALA A N 1
ATOM 711 C CA . ALA A 1 93 ? 10.984 -2.152 -13.230 1.00 85.25 93 ALA A CA 1
ATOM 712 C C . ALA A 1 93 ? 10.536 -2.618 -14.619 1.00 85.25 93 ALA A C 1
ATOM 71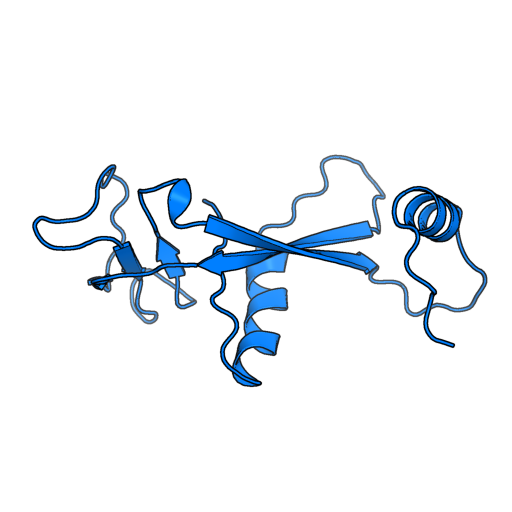4 O O . ALA A 1 93 ? 10.939 -3.691 -15.065 1.00 85.25 93 ALA A O 1
ATOM 715 N N . TYR A 1 94 ? 9.713 -1.822 -15.295 1.00 82.56 94 TYR A N 1
ATOM 716 C CA . TYR A 1 94 ? 9.195 -2.123 -16.630 1.00 82.56 94 TYR A CA 1
ATOM 717 C C . TYR A 1 94 ? 9.131 -0.865 -17.491 1.00 82.56 94 TYR A C 1
ATOM 719 O O . TYR A 1 94 ? 9.271 0.263 -17.018 1.00 82.56 94 TYR A O 1
ATOM 727 N N . THR A 1 95 ? 8.962 -1.066 -18.791 1.00 82.25 95 THR A N 1
ATOM 728 C CA . THR A 1 95 ? 8.941 0.007 -19.781 1.00 82.25 95 THR A CA 1
ATOM 729 C C . THR A 1 95 ? 7.833 -0.238 -20.792 1.00 82.25 95 THR A C 1
ATOM 731 O O . THR A 1 95 ? 7.649 -1.377 -21.207 1.00 82.25 95 THR A O 1
ATOM 734 N N . ASP A 1 96 ? 7.178 0.818 -21.275 1.00 72.00 96 ASP A N 1
ATOM 735 C CA . ASP A 1 96 ? 6.100 0.717 -22.281 1.00 72.00 96 ASP A CA 1
ATOM 736 C C . ASP A 1 96 ? 6.592 0.387 -23.703 1.00 72.00 96 ASP A C 1
ATOM 738 O O . ASP A 1 96 ? 5.846 0.500 -24.678 1.00 72.00 96 ASP A O 1
ATOM 742 N N . VAL A 1 97 ? 7.872 0.054 -23.871 1.00 63.06 97 VAL A N 1
ATOM 743 C CA . VAL A 1 97 ? 8.422 -0.220 -25.197 1.00 63.06 97 VAL A CA 1
ATOM 744 C C . VAL A 1 97 ? 8.022 -1.634 -25.606 1.00 63.06 97 VAL A C 1
ATOM 746 O O . VAL A 1 97 ? 8.522 -2.613 -25.062 1.00 63.06 97 VAL A O 1
ATOM 749 N N . SER A 1 98 ? 7.152 -1.739 -26.612 1.00 57.72 98 SER A N 1
ATOM 750 C CA . SER A 1 98 ? 7.193 -2.883 -27.522 1.00 57.72 98 SER A CA 1
ATOM 751 C C . SER A 1 98 ? 8.547 -2.815 -28.226 1.00 57.72 98 SER A C 1
ATOM 753 O O . SER A 1 98 ? 8.753 -2.013 -29.137 1.00 57.72 98 SER A O 1
ATOM 755 N N . GLU A 1 99 ? 9.536 -3.540 -27.704 1.00 51.53 99 GLU A N 1
ATOM 756 C CA . GLU A 1 99 ? 10.893 -3.464 -28.232 1.00 51.53 99 GLU A CA 1
ATOM 757 C C . GLU A 1 99 ? 10.921 -3.944 -29.687 1.00 51.53 99 GLU A C 1
ATOM 759 O O . GLU A 1 99 ? 10.668 -5.103 -30.000 1.00 51.53 99 GLU A O 1
ATOM 764 N N . THR A 1 100 ? 11.259 -3.019 -30.582 1.00 46.84 100 THR A N 1
ATOM 765 C CA . THR A 1 100 ? 11.981 -3.321 -31.817 1.00 46.84 100 THR A CA 1
ATOM 766 C C . THR A 1 100 ? 13.441 -2.903 -31.576 1.00 46.84 100 THR A C 1
ATOM 768 O O . THR A 1 100 ? 13.832 -1.836 -32.029 1.00 46.84 100 THR A O 1
ATOM 771 N N . GLU A 1 101 ? 14.200 -3.714 -30.815 1.00 47.16 101 GLU A N 1
ATOM 772 C CA . GLU A 1 101 ? 15.680 -3.704 -30.622 1.00 47.16 101 GLU A CA 1
ATOM 773 C C . GLU A 1 101 ? 16.376 -2.403 -30.110 1.00 47.16 101 GLU A C 1
ATOM 775 O O . GLU A 1 101 ? 15.833 -1.302 -30.193 1.00 47.16 101 GLU A O 1
ATOM 780 N N . PRO A 1 102 ? 17.669 -2.435 -29.710 1.00 50.88 102 PRO A N 1
ATOM 781 C CA . PRO A 1 102 ? 18.385 -3.399 -28.874 1.00 50.88 102 PRO A CA 1
ATOM 782 C C . PRO A 1 102 ? 18.794 -2.767 -27.516 1.00 50.88 102 PRO A C 1
ATOM 784 O O . PRO A 1 102 ? 19.268 -1.631 -27.449 1.00 50.88 102 PRO A O 1
ATOM 787 N N . GLN A 1 103 ? 18.612 -3.529 -26.432 1.00 58.53 103 GLN A N 1
ATOM 788 C CA . GLN A 1 103 ? 19.085 -3.343 -25.044 1.00 58.53 103 GLN A CA 1
ATOM 789 C C . GLN A 1 103 ? 19.731 -1.986 -24.690 1.00 58.53 103 GLN A C 1
ATOM 791 O O . GLN A 1 103 ? 20.942 -1.760 -24.767 1.00 58.53 103 GLN A O 1
ATOM 796 N N . SER A 1 104 ? 18.877 -1.081 -24.217 1.00 64.44 104 SER A N 1
ATOM 797 C CA . SER A 1 104 ? 19.234 0.265 -23.767 1.00 64.44 104 SER A CA 1
ATOM 798 C C . SER A 1 104 ? 20.091 0.263 -22.490 1.00 64.44 104 SER A C 1
ATOM 800 O O . SER A 1 104 ? 19.985 -0.627 -21.650 1.00 64.44 104 SER A O 1
ATOM 802 N N . LYS A 1 105 ? 20.859 1.344 -22.266 1.00 61.81 105 LYS A N 1
ATOM 803 C CA . LYS A 1 105 ? 21.694 1.604 -21.063 1.00 61.81 105 LYS A CA 1
ATOM 804 C C . LYS A 1 105 ? 20.982 1.380 -19.718 1.00 61.81 105 LYS A C 1
ATOM 806 O O . LYS A 1 105 ? 21.646 1.127 -18.720 1.00 61.81 105 LYS A O 1
ATOM 811 N N . ALA A 1 106 ? 19.654 1.479 -19.690 1.00 64.88 106 ALA A N 1
ATOM 812 C CA . ALA A 1 106 ? 18.839 1.175 -18.518 1.00 64.88 106 ALA A CA 1
ATOM 813 C C . ALA A 1 106 ? 18.899 -0.313 -18.138 1.00 64.88 106 ALA A C 1
ATOM 815 O O . ALA A 1 106 ? 19.063 -0.614 -16.963 1.00 64.88 106 ALA A O 1
ATOM 816 N N . VAL A 1 107 ? 18.864 -1.226 -19.116 1.00 66.00 107 VAL A N 1
ATOM 817 C CA . VAL A 1 107 ? 19.046 -2.668 -18.891 1.00 66.00 107 VAL A CA 1
ATOM 818 C C . VAL A 1 107 ? 20.439 -2.918 -18.324 1.00 66.00 107 VAL A C 1
ATOM 820 O O . VAL A 1 107 ? 20.565 -3.536 -17.277 1.00 66.00 107 VAL A O 1
ATOM 823 N N . ALA A 1 108 ? 21.473 -2.325 -18.930 1.00 67.19 108 ALA A N 1
ATOM 824 C CA . ALA A 1 108 ? 22.846 -2.445 -18.438 1.00 67.19 108 ALA A CA 1
ATOM 825 C C . ALA A 1 108 ? 23.020 -1.911 -17.001 1.00 67.19 108 ALA A C 1
ATOM 827 O O . ALA A 1 108 ? 23.734 -2.517 -16.205 1.00 67.19 108 ALA A O 1
ATOM 828 N N . LEU A 1 109 ? 22.355 -0.805 -16.643 1.00 71.56 109 LEU A N 1
ATOM 829 C CA . LEU A 1 109 ? 22.370 -0.274 -15.277 1.00 71.56 109 LEU A CA 1
ATOM 830 C C . LEU A 1 109 ? 21.583 -1.149 -14.297 1.00 71.56 109 LEU A C 1
ATOM 832 O O . LEU A 1 109 ? 22.059 -1.371 -13.189 1.00 71.56 109 LEU A O 1
ATOM 836 N N . LEU A 1 110 ? 20.422 -1.678 -14.687 1.00 69.44 110 LEU A N 1
ATOM 837 C CA . LEU A 1 110 ? 19.642 -2.587 -13.845 1.00 69.44 110 LEU A CA 1
ATOM 838 C C . LEU A 1 110 ? 20.387 -3.906 -13.610 1.00 69.44 110 LEU A C 1
ATOM 840 O O . LEU A 1 110 ? 20.433 -4.362 -12.474 1.00 69.44 110 LEU A O 1
ATOM 844 N N . SER A 1 111 ? 21.057 -4.462 -14.624 1.00 65.94 111 SER A N 1
ATOM 845 C CA . SER A 1 111 ? 21.922 -5.644 -14.479 1.00 65.94 111 SER A CA 1
ATOM 846 C C . SER A 1 111 ? 23.168 -5.371 -13.629 1.00 65.94 111 SER A C 1
ATOM 848 O O . SER A 1 111 ? 23.664 -6.261 -12.942 1.00 65.94 111 SER A O 1
ATOM 850 N N . ALA A 1 112 ? 23.701 -4.145 -13.671 1.00 70.69 112 ALA A N 1
ATOM 851 C CA . ALA A 1 112 ? 24.831 -3.750 -12.834 1.00 70.69 112 ALA A CA 1
ATOM 852 C C . ALA A 1 112 ? 24.421 -3.542 -11.366 1.00 70.69 112 ALA A C 1
ATOM 854 O O . ALA A 1 112 ? 25.190 -3.868 -10.461 1.00 70.69 112 ALA A O 1
ATOM 855 N N . LEU A 1 113 ? 23.221 -3.004 -11.129 1.00 73.81 113 LEU A N 1
ATOM 856 C CA . LEU A 1 113 ? 22.682 -2.739 -9.793 1.00 73.81 113 LEU A CA 1
ATOM 857 C C . LEU A 1 113 ? 22.119 -4.000 -9.133 1.00 73.81 113 LEU A C 1
ATOM 859 O O . LEU A 1 113 ? 22.293 -4.198 -7.931 1.00 73.81 113 LEU A O 1
ATOM 863 N N . PHE A 1 114 ? 21.501 -4.879 -9.916 1.00 71.44 114 PHE A N 1
ATOM 864 C CA . PHE A 1 114 ? 20.931 -6.132 -9.456 1.00 71.44 114 PHE A CA 1
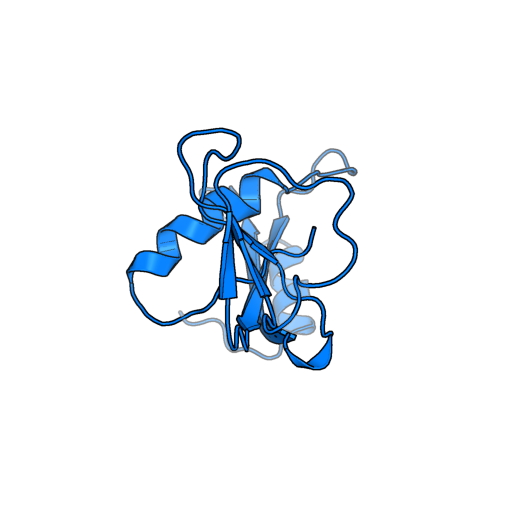ATOM 865 C C . PHE A 1 114 ? 21.635 -7.274 -10.190 1.00 71.44 114 PHE A C 1
ATOM 867 O O . PHE A 1 114 ? 21.431 -7.480 -11.383 1.00 71.44 114 PHE A O 1
ATOM 874 N N . ARG A 1 115 ? 22.471 -8.040 -9.470 1.00 66.38 115 ARG A N 1
ATOM 875 C CA . ARG A 1 115 ? 23.151 -9.259 -9.968 1.00 66.38 115 ARG A CA 1
ATOM 876 C C . ARG A 1 115 ? 22.172 -10.418 -10.235 1.00 66.38 115 ARG A C 1
ATOM 878 O O . ARG A 1 115 ? 22.459 -11.571 -9.923 1.00 66.38 115 ARG A O 1
ATOM 885 N N . THR A 1 116 ? 20.985 -10.129 -10.740 1.00 57.06 116 THR A N 1
ATOM 886 C CA . THR A 1 116 ? 19.988 -11.120 -11.123 1.00 57.06 116 THR A CA 1
ATOM 887 C C . THR A 1 116 ? 20.297 -11.601 -12.539 1.00 57.06 116 THR A C 1
ATOM 889 O O . THR A 1 116 ? 20.386 -10.764 -13.441 1.00 57.06 116 THR A O 1
ATOM 892 N N . PRO A 1 117 ? 20.478 -12.913 -12.770 1.00 50.94 117 PRO A N 1
ATOM 893 C CA . PRO A 1 117 ? 20.590 -13.430 -14.125 1.00 50.94 117 PRO A CA 1
ATOM 894 C C . PRO A 1 117 ? 19.288 -13.127 -14.871 1.00 50.94 117 PRO A C 1
ATOM 896 O O . PRO A 1 117 ? 18.201 -13.458 -14.399 1.00 50.94 117 PRO A O 1
ATOM 899 N N . VAL A 1 118 ? 19.406 -12.455 -16.015 1.00 53.5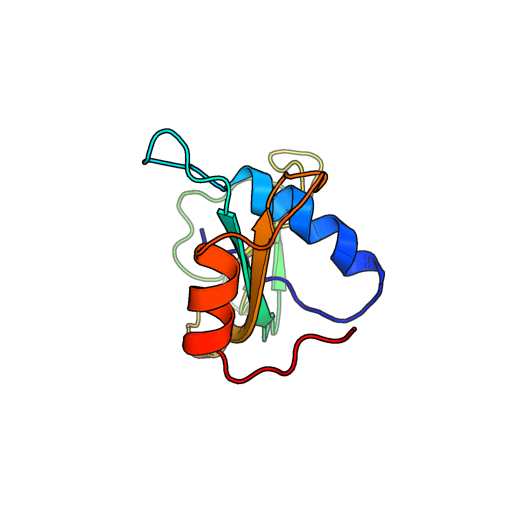9 118 VAL A N 1
ATOM 900 C CA . VAL A 1 118 ? 18.282 -12.231 -16.927 1.00 53.59 118 VAL A CA 1
ATOM 901 C C . VAL A 1 118 ? 17.930 -13.594 -17.520 1.00 53.59 118 VAL A C 1
ATOM 903 O O . VAL A 1 118 ? 18.786 -14.229 -18.135 1.00 53.59 118 VAL A O 1
ATOM 906 N N . ALA A 1 119 ? 16.713 -14.076 -17.269 1.00 44.03 119 ALA A N 1
ATOM 907 C CA . ALA A 1 119 ? 16.228 -15.312 -17.869 1.00 44.03 119 ALA A CA 1
ATOM 908 C C . ALA A 1 119 ? 16.044 -15.082 -19.375 1.00 44.03 119 ALA A C 1
ATOM 910 O O . ALA A 1 119 ? 15.346 -14.152 -19.777 1.00 44.03 119 ALA A O 1
ATOM 911 N N . SER A 1 120 ? 16.744 -15.891 -20.168 1.00 41.44 120 SER A N 1
ATOM 912 C CA . SER A 1 120 ? 16.682 -15.954 -21.633 1.00 41.44 120 SER A CA 1
ATOM 913 C C . SER A 1 120 ? 15.435 -16.668 -22.126 1.00 41.44 120 SER A C 1
ATOM 915 O O . SER A 1 120 ? 15.118 -17.708 -21.501 1.00 41.44 120 SER A O 1
#

Sequence (120 aa):
MLFVTELESVADMQAIPEADDYFHSNARGSKCRTVLVNRVVVGNPCRRHFNATTLTQPPPGCHSVIGVPGADLNYEETVVYDNNAIHPAFLIAYTDVSETEPQSKAVALLSALFRTPVAS

Organism: NCBI:txid297713